Protein AF-A0A1H9WQP1-F1 (afdb_monomer)

Structure (mmCIF, N/CA/C/O backbone):
data_AF-A0A1H9WQP1-F1
#
_entry.id   AF-A0A1H9WQP1-F1
#
loop_
_atom_site.group_PDB
_atom_site.id
_atom_site.type_symbol
_atom_site.label_atom_id
_atom_site.label_alt_id
_atom_site.label_comp_id
_atom_site.label_asym_id
_atom_site.label_entity_id
_atom_site.label_seq_id
_atom_site.pdbx_PDB_ins_code
_atom_site.Cartn_x
_atom_site.Cartn_y
_atom_site.Cartn_z
_atom_site.occupancy
_atom_site.B_iso_or_equiv
_atom_site.auth_seq_id
_atom_site.auth_comp_id
_atom_site.auth_asym_id
_atom_si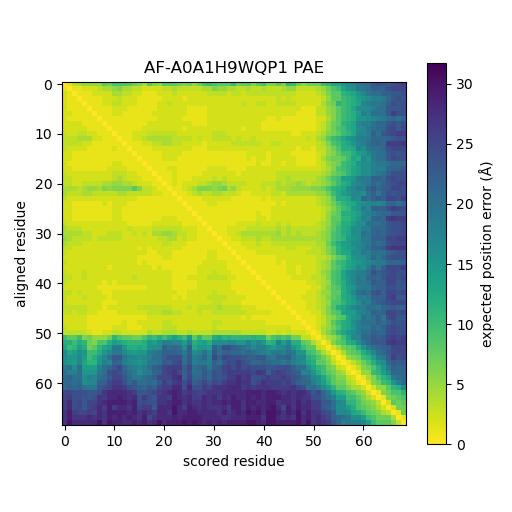te.auth_atom_id
_atom_site.pdbx_PDB_model_num
ATOM 1 N N . MET A 1 1 ? 6.959 -4.778 -7.210 1.00 78.25 1 MET A N 1
ATOM 2 C CA . MET A 1 1 ? 7.357 -3.581 -6.441 1.00 78.25 1 MET A CA 1
ATOM 3 C C . MET A 1 1 ? 6.171 -2.639 -6.472 1.00 78.25 1 MET A C 1
ATOM 5 O O . MET A 1 1 ? 5.661 -2.437 -7.562 1.00 78.25 1 MET A O 1
ATOM 9 N N . LEU A 1 2 ? 5.709 -2.151 -5.319 1.00 88.38 2 LEU A N 1
ATOM 10 C CA . LEU A 1 2 ? 4.567 -1.236 -5.255 1.00 88.38 2 LEU A CA 1
ATOM 11 C C . LEU A 1 2 ? 4.980 0.147 -5.768 1.00 88.38 2 LEU A C 1
ATOM 13 O O . LEU A 1 2 ? 6.030 0.651 -5.364 1.00 88.38 2 LEU A O 1
ATOM 17 N N . ALA A 1 3 ? 4.171 0.749 -6.631 1.00 91.12 3 ALA A N 1
ATOM 18 C CA . ALA A 1 3 ? 4.430 2.044 -7.242 1.00 91.12 3 ALA A CA 1
ATOM 19 C C . ALA A 1 3 ? 3.165 2.922 -7.284 1.00 91.12 3 ALA A C 1
ATOM 21 O O . ALA A 1 3 ? 2.043 2.411 -7.283 1.00 91.12 3 ALA A O 1
ATOM 22 N N . PRO A 1 4 ? 3.312 4.259 -7.350 1.00 94.00 4 PRO A N 1
ATOM 23 C CA . PRO A 1 4 ? 2.189 5.143 -7.639 1.00 94.00 4 PRO A CA 1
ATOM 24 C C . PRO A 1 4 ? 1.497 4.743 -8.948 1.00 94.00 4 PRO A C 1
ATOM 26 O O . PRO A 1 4 ? 2.153 4.522 -9.963 1.00 94.00 4 PRO A O 1
ATOM 29 N N . GLY A 1 5 ? 0.169 4.670 -8.925 1.00 92.38 5 GLY A N 1
ATOM 30 C CA . GLY A 1 5 ? -0.647 4.190 -10.038 1.00 92.38 5 GLY A CA 1
ATOM 31 C C . GLY A 1 5 ? -1.165 2.764 -9.865 1.00 92.38 5 GLY A C 1
ATOM 3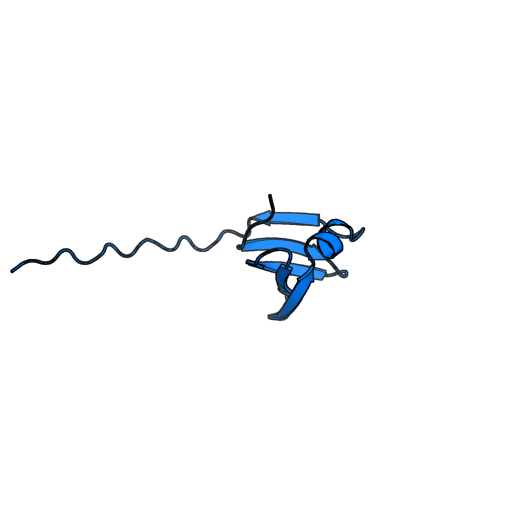2 O O . GLY A 1 5 ? -2.215 2.465 -10.440 1.00 92.38 5 GLY A O 1
ATOM 33 N N . ASP A 1 6 ? -0.505 1.939 -9.047 1.00 93.25 6 ASP A N 1
ATOM 34 C CA . ASP A 1 6 ? -0.932 0.567 -8.765 1.00 93.25 6 ASP A CA 1
ATOM 35 C C . ASP A 1 6 ? -2.300 0.529 -8.082 1.00 93.25 6 ASP A C 1
ATOM 37 O O . ASP A 1 6 ? -2.645 1.395 -7.272 1.00 93.25 6 ASP A O 1
ATOM 41 N N . GLN A 1 7 ? -3.075 -0.500 -8.411 1.00 95.38 7 GLN A N 1
ATOM 42 C CA . GLN A 1 7 ? -4.292 -0.864 -7.700 1.00 95.38 7 GLN A CA 1
ATOM 43 C C . GLN A 1 7 ? -3.987 -1.998 -6.728 1.00 95.38 7 GLN A C 1
ATOM 45 O O . GLN A 1 7 ? -3.328 -2.977 -7.088 1.00 95.38 7 GLN A O 1
ATOM 50 N N . VAL A 1 8 ? -4.486 -1.870 -5.504 1.00 95.38 8 VAL A N 1
ATOM 51 C CA . VAL A 1 8 ? -4.336 -2.856 -4.435 1.00 95.38 8 VAL A CA 1
ATOM 52 C C . VAL A 1 8 ? -5.688 -3.178 -3.809 1.00 95.38 8 VAL A C 1
ATOM 54 O O . VAL A 1 8 ? -6.570 -2.324 -3.775 1.00 95.38 8 VAL A O 1
ATOM 57 N N . HIS A 1 9 ? -5.846 -4.400 -3.316 1.00 96.56 9 HIS A N 1
ATOM 58 C CA . HIS A 1 9 ? -6.871 -4.750 -2.341 1.00 96.56 9 HIS A CA 1
ATOM 59 C C . HIS A 1 9 ? -6.295 -4.535 -0.941 1.00 96.56 9 HIS A C 1
ATOM 61 O O . HIS A 1 9 ? -5.156 -4.936 -0.698 1.00 96.56 9 HIS A O 1
ATOM 67 N N . PHE A 1 10 ? -7.035 -3.861 -0.067 1.00 96.25 10 PHE A N 1
ATOM 68 C CA . PHE A 1 10 ? -6.662 -3.595 1.321 1.00 96.25 10 PHE A CA 1
ATOM 69 C C . PHE A 1 10 ? -7.888 -3.114 2.105 1.00 96.25 10 PHE A C 1
ATOM 71 O O . PHE A 1 10 ? -8.707 -2.389 1.547 1.00 96.25 10 PHE A O 1
ATOM 78 N N . ASP A 1 11 ? -7.996 -3.490 3.379 1.00 94.69 11 ASP A N 1
ATOM 79 C CA . ASP A 1 11 ? -9.099 -3.115 4.277 1.00 94.69 11 ASP A CA 1
ATOM 80 C C . ASP A 1 11 ? -10.482 -3.485 3.701 1.00 94.69 11 ASP A C 1
ATOM 82 O O . ASP A 1 11 ? -11.460 -2.743 3.789 1.00 94.69 11 ASP A O 1
ATOM 86 N N . GLY A 1 12 ? -10.545 -4.640 3.026 1.00 94.81 12 GLY A N 1
ATOM 87 C CA . GLY A 1 12 ? -11.752 -5.138 2.360 1.00 94.81 12 GLY A CA 1
ATOM 88 C C . GLY A 1 12 ? -12.166 -4.377 1.092 1.00 94.81 12 GLY A C 1
ATOM 89 O O . GLY A 1 12 ? -13.236 -4.648 0.541 1.00 94.81 12 GLY A O 1
ATOM 90 N N . GLY A 1 13 ? -11.347 -3.437 0.612 1.00 95.31 13 GLY A N 1
ATOM 91 C CA . GLY A 1 13 ? -11.661 -2.560 -0.513 1.00 95.31 13 GLY A CA 1
ATOM 92 C C . GLY A 1 13 ? -10.563 -2.483 -1.571 1.00 95.31 13 GLY A C 1
ATOM 93 O O . GLY A 1 13 ? -9.430 -2.920 -1.380 1.00 95.31 13 GLY A O 1
ATOM 94 N N . GLN A 1 14 ? -10.900 -1.905 -2.728 1.00 95.81 14 GLN A N 1
ATOM 95 C CA . GLN A 1 14 ? -9.903 -1.532 -3.732 1.00 95.81 14 GLN A CA 1
ATOM 96 C C . GLN A 1 14 ? -9.397 -0.114 -3.486 1.00 95.81 14 GLN A C 1
ATOM 98 O O . GLN A 1 14 ? -10.177 0.829 -3.327 1.00 95.81 14 GLN A O 1
ATOM 103 N N . HIS A 1 15 ? -8.079 0.039 -3.548 1.00 96.69 15 HIS A N 1
ATOM 104 C CA . HIS A 1 15 ? -7.402 1.311 -3.384 1.00 96.69 15 HIS A CA 1
ATOM 105 C C . HIS A 1 15 ? -6.374 1.541 -4.486 1.00 96.69 15 HIS A C 1
ATOM 107 O O . HIS A 1 15 ? -5.709 0.619 -4.955 1.00 96.69 15 HIS A O 1
ATOM 113 N N . ARG A 1 16 ? -6.193 2.804 -4.873 1.00 96.31 16 ARG A N 1
ATOM 114 C CA . ARG A 1 16 ? -5.111 3.233 -5.75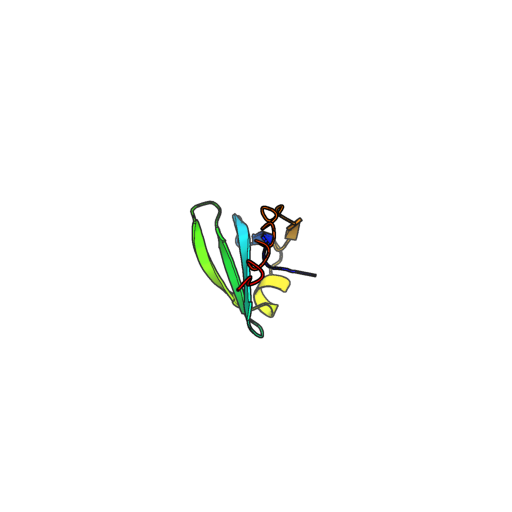7 1.00 96.31 16 ARG A CA 1
ATOM 115 C C . ARG A 1 16 ? -3.967 3.826 -4.954 1.00 96.31 16 ARG A C 1
ATOM 117 O O . ARG A 1 16 ? -4.186 4.694 -4.110 1.00 96.31 16 ARG A O 1
ATOM 124 N N . VAL A 1 17 ? -2.744 3.416 -5.266 1.00 95.88 17 VAL A N 1
ATOM 125 C CA . VAL A 1 17 ? -1.529 4.013 -4.710 1.00 95.88 17 VAL A CA 1
ATOM 126 C C . VAL A 1 17 ? -1.316 5.380 -5.345 1.00 95.88 17 VAL A C 1
ATOM 128 O O . VAL A 1 17 ? -1.117 5.492 -6.553 1.00 95.88 17 VAL A O 1
ATOM 131 N N . LEU A 1 18 ? -1.344 6.433 -4.533 1.00 96.19 18 LEU A N 1
ATOM 132 C CA . LEU A 1 18 ? -1.077 7.799 -4.985 1.00 96.19 18 LEU A CA 1
ATOM 133 C C . LEU A 1 18 ? 0.394 8.186 -4.831 1.00 96.19 18 LEU A C 1
ATOM 135 O O . LEU A 1 18 ? 0.888 9.036 -5.565 1.00 96.19 18 LEU A O 1
ATOM 139 N N . GLY A 1 19 ? 1.093 7.586 -3.868 1.00 95.31 19 GLY A N 1
ATOM 140 C CA . GLY A 1 19 ? 2.457 7.975 -3.541 1.00 95.31 19 GLY A CA 1
ATOM 141 C C . GLY A 1 19 ? 3.081 7.116 -2.452 1.00 95.31 19 GLY A C 1
ATOM 142 O O . GLY A 1 19 ? 2.385 6.501 -1.644 1.00 95.31 19 GLY A O 1
ATOM 143 N N . LEU A 1 20 ? 4.409 7.127 -2.428 1.00 95.06 20 LEU A N 1
ATOM 144 C CA . LEU A 1 20 ? 5.250 6.510 -1.408 1.00 95.06 20 LEU A CA 1
ATOM 145 C C . LEU A 1 20 ? 6.149 7.607 -0.836 1.00 95.06 20 LEU A C 1
ATOM 147 O O . LEU A 1 20 ? 6.739 8.373 -1.597 1.00 95.06 20 LEU A O 1
ATOM 151 N N . SER A 1 21 ? 6.248 7.697 0.486 1.00 94.38 21 SER A N 1
ATOM 152 C CA . SER A 1 21 ? 7.131 8.649 1.163 1.00 94.38 21 SER A CA 1
ATOM 153 C C . SER A 1 21 ? 7.748 7.987 2.383 1.00 94.38 21 SER A C 1
ATOM 155 O O . SER A 1 21 ? 7.058 7.731 3.371 1.00 94.38 21 SER A O 1
ATOM 157 N N . GLY A 1 22 ? 9.051 7.709 2.317 1.00 93.19 22 GLY A N 1
ATOM 158 C CA . GLY A 1 22 ? 9.741 6.939 3.349 1.00 93.19 22 GLY A CA 1
ATOM 159 C C . GLY A 1 22 ? 9.087 5.568 3.527 1.00 93.19 22 GLY A C 1
ATOM 160 O O . GLY A 1 22 ? 9.046 4.771 2.594 1.00 93.19 22 GLY A O 1
ATOM 161 N N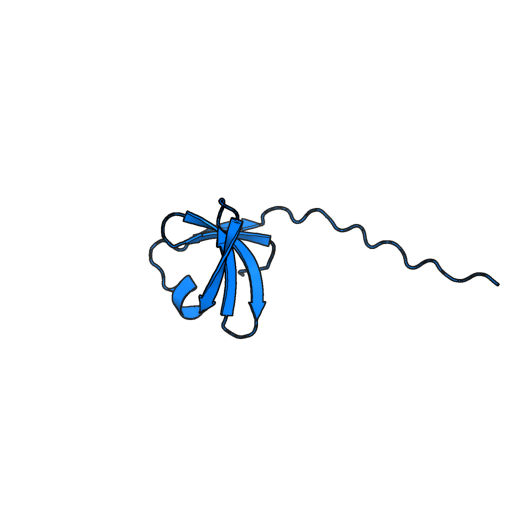 . THR A 1 23 ? 8.549 5.316 4.719 1.00 95.38 23 THR A N 1
ATOM 162 C CA . THR A 1 23 ? 7.842 4.077 5.074 1.00 95.38 23 THR A CA 1
ATOM 163 C C . THR A 1 23 ? 6.323 4.196 4.985 1.00 95.38 23 THR A C 1
ATOM 165 O O . THR A 1 23 ? 5.632 3.288 5.434 1.00 95.38 23 THR A O 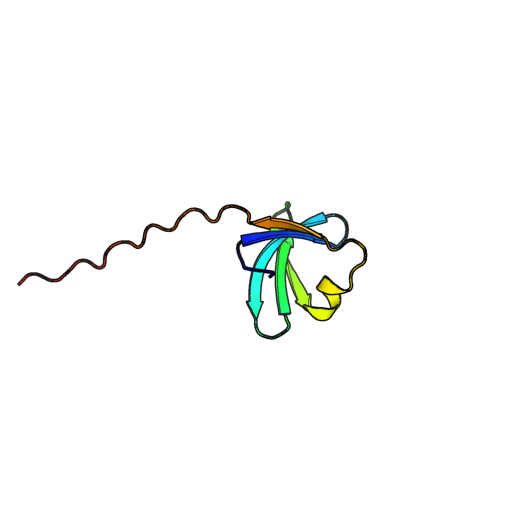1
ATOM 168 N N . SER A 1 24 ? 5.785 5.277 4.422 1.00 97.38 24 SER A N 1
ATOM 169 C CA . SER A 1 24 ? 4.342 5.506 4.319 1.00 97.38 24 SER A CA 1
ATOM 170 C C . SER A 1 24 ? 3.853 5.411 2.875 1.00 97.38 24 SER A C 1
ATOM 172 O O . SER A 1 24 ? 4.528 5.850 1.941 1.00 97.38 24 SER A O 1
ATOM 174 N N . VAL A 1 25 ? 2.644 4.884 2.704 1.00 97.31 25 VAL A N 1
ATOM 175 C CA . VAL A 1 25 ? 1.930 4.756 1.430 1.00 97.31 25 VAL A CA 1
ATOM 176 C C . VAL A 1 25 ? 0.658 5.588 1.504 1.00 97.31 25 VAL A C 1
ATOM 178 O O . VAL A 1 25 ? -0.118 5.451 2.448 1.00 97.31 25 VAL A O 1
ATOM 181 N N . ARG A 1 26 ? 0.427 6.450 0.511 1.00 98.00 26 ARG A N 1
ATOM 182 C CA . ARG A 1 26 ? -0.853 7.151 0.354 1.00 98.00 26 ARG A CA 1
ATOM 183 C C . ARG A 1 26 ? -1.747 6.357 -0.588 1.00 98.00 26 ARG A C 1
ATOM 185 O O . ARG A 1 26 ? -1.352 6.078 -1.721 1.00 98.00 26 ARG A O 1
ATOM 192 N N . LEU A 1 27 ? -2.946 6.041 -0.125 1.00 97.50 27 LEU A N 1
ATOM 193 C CA . LEU A 1 27 ? -3.960 5.282 -0.841 1.00 97.50 27 LEU A CA 1
ATOM 194 C C . LEU A 1 27 ? -5.209 6.136 -1.057 1.00 97.50 27 LEU A C 1
ATOM 196 O O . LEU A 1 27 ? -5.512 7.012 -0.247 1.00 97.50 27 LEU A O 1
ATOM 200 N N . ARG A 1 28 ? -5.952 5.851 -2.125 1.00 97.81 28 ARG A N 1
ATOM 201 C CA . ARG A 1 28 ? -7.293 6.394 -2.368 1.00 97.81 28 ARG A CA 1
ATOM 202 C C . ARG A 1 28 ? -8.277 5.259 -2.631 1.00 97.81 28 ARG A C 1
ATOM 204 O O . ARG A 1 28 ? -7.994 4.453 -3.511 1.00 97.81 28 ARG A O 1
ATOM 211 N N . SER A 1 29 ? -9.386 5.186 -1.896 1.00 96.25 29 SER A N 1
ATOM 212 C CA . SER A 1 29 ? -10.451 4.197 -2.131 1.00 96.25 29 SER A CA 1
ATOM 213 C C . SER A 1 29 ? -11.168 4.433 -3.461 1.00 96.25 29 SER A C 1
ATOM 215 O O . SER A 1 29 ? -11.047 5.501 -4.073 1.00 96.25 29 SER A O 1
ATOM 217 N N . ALA A 1 30 ? -11.956 3.451 -3.896 1.00 90.50 30 ALA A N 1
ATOM 218 C CA . ALA A 1 30 ? -12.841 3.598 -5.048 1.00 90.50 30 ALA A CA 1
ATOM 219 C C . ALA A 1 30 ? -13.855 4.749 -4.876 1.00 90.50 30 ALA A C 1
ATOM 221 O O . ALA A 1 30 ? -14.185 5.410 -5.859 1.00 90.50 30 ALA A O 1
ATOM 222 N N . GLU A 1 31 ? -14.293 5.047 -3.644 1.00 93.56 31 GLU A N 1
ATOM 223 C CA . GLU A 1 31 ? -15.174 6.197 -3.368 1.00 93.56 31 GLU A CA 1
ATOM 224 C C . GLU A 1 31 ? -14.427 7.544 -3.331 1.00 93.56 31 GLU A C 1
ATOM 226 O O . GLU A 1 31 ? -15.043 8.599 -3.196 1.00 93.56 31 GLU A O 1
ATOM 231 N N . GLY A 1 32 ? -13.097 7.531 -3.464 1.00 94.38 32 GLY A N 1
ATOM 232 C CA . GLY A 1 32 ? -12.261 8.728 -3.494 1.00 94.38 32 GLY A CA 1
ATOM 233 C C . GLY A 1 32 ? -11.684 9.151 -2.141 1.00 94.38 32 GLY A C 1
ATOM 234 O O . GLY A 1 32 ? -10.963 10.149 -2.096 1.00 94.38 32 GLY A O 1
ATOM 235 N N . ALA A 1 33 ? -11.937 8.405 -1.062 1.00 96.44 33 ALA A N 1
ATOM 236 C CA . ALA A 1 33 ? -11.387 8.704 0.257 1.00 96.44 33 ALA A CA 1
ATOM 237 C C . ALA A 1 33 ? -9.874 8.444 0.289 1.00 96.44 33 ALA A C 1
ATOM 239 O O . ALA A 1 33 ? -9.413 7.375 -0.112 1.00 96.44 33 ALA A O 1
ATOM 240 N N . GLU A 1 34 ? -9.089 9.410 0.769 1.00 97.25 34 GLU A N 1
ATOM 241 C CA . GLU A 1 34 ? -7.638 9.263 0.905 1.00 97.25 34 GLU A CA 1
ATOM 242 C C . GLU A 1 34 ? -7.230 8.846 2.315 1.00 97.25 34 GLU A C 1
ATOM 244 O O . GLU A 1 34 ? -7.752 9.355 3.304 1.00 97.25 34 GLU A O 1
ATOM 249 N N . GLN A 1 35 ? -6.231 7.971 2.399 1.00 97.25 35 GLN A N 1
ATOM 250 C CA . GLN A 1 35 ? -5.628 7.544 3.657 1.00 97.25 35 GLN A CA 1
ATOM 251 C C . GLN A 1 35 ? -4.115 7.357 3.510 1.00 97.25 35 GLN A C 1
ATOM 253 O O . GLN A 1 35 ? -3.602 7.124 2.412 1.00 97.25 35 GLN A O 1
ATOM 258 N N . VAL A 1 36 ? -3.389 7.475 4.622 1.00 97.69 36 VAL A N 1
ATOM 259 C CA . VAL A 1 36 ? -1.949 7.202 4.693 1.00 97.69 36 VAL A CA 1
ATOM 260 C C . VAL A 1 36 ? -1.727 6.044 5.651 1.00 97.69 36 VAL A C 1
ATOM 262 O O . VAL A 1 36 ? -2.136 6.111 6.806 1.00 97.69 36 VAL A O 1
ATOM 265 N N . VAL A 1 37 ? -1.051 5.006 5.171 1.00 97.31 37 VAL A N 1
ATOM 266 C CA . VAL A 1 37 ? -0.764 3.783 5.925 1.00 97.31 37 VAL A CA 1
ATOM 267 C C . VAL A 1 37 ? 0.733 3.510 5.946 1.00 97.31 37 VAL A C 1
ATOM 269 O O . VAL A 1 37 ? 1.453 3.856 5.008 1.00 97.31 37 VAL A O 1
ATOM 272 N N . LEU A 1 38 ? 1.224 2.874 7.007 1.00 97.94 38 LEU A N 1
ATOM 273 C CA . LEU A 1 38 ? 2.607 2.405 7.038 1.00 97.94 38 LEU A CA 1
ATOM 274 C C . LEU A 1 38 ? 2.769 1.237 6.062 1.00 97.94 38 LEU A C 1
ATOM 276 O O . LEU A 1 38 ? 1.968 0.306 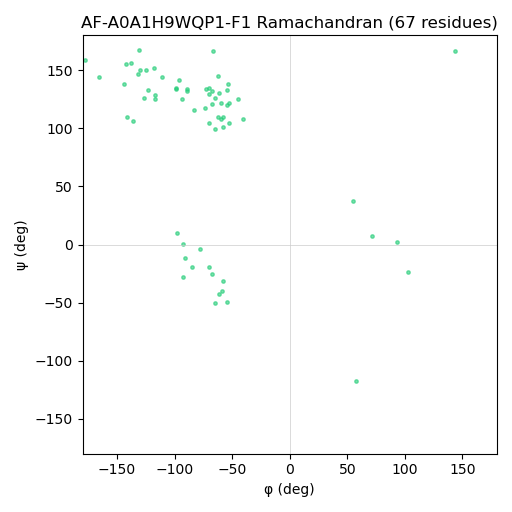6.063 1.00 97.94 38 LEU A O 1
ATOM 280 N N . ALA A 1 39 ? 3.837 1.250 5.273 1.00 95.31 39 ALA A N 1
ATOM 281 C CA . ALA A 1 39 ? 4.157 0.218 4.297 1.00 95.31 39 ALA A CA 1
ATOM 282 C C . ALA A 1 39 ? 4.297 -1.157 4.957 1.00 95.31 39 ALA A C 1
ATOM 284 O O . ALA A 1 39 ? 3.791 -2.136 4.428 1.00 95.31 39 ALA A O 1
ATOM 285 N N . GLY A 1 40 ? 4.917 -1.229 6.140 1.00 96.31 40 GLY A N 1
ATOM 286 C CA . GLY A 1 40 ? 5.011 -2.480 6.896 1.00 96.31 40 GLY A CA 1
ATOM 287 C C . GLY A 1 40 ? 3.640 -3.030 7.295 1.00 96.31 40 GLY A C 1
ATOM 288 O O . GLY A 1 40 ? 3.395 -4.218 7.129 1.00 96.31 40 GLY A O 1
ATOM 289 N N . TYR A 1 41 ? 2.732 -2.158 7.746 1.00 96.94 41 TYR A N 1
ATOM 290 C CA . TYR A 1 41 ? 1.366 -2.549 8.097 1.00 96.94 41 TYR A CA 1
ATOM 291 C C . TYR A 1 41 ? 0.591 -3.027 6.865 1.00 96.94 41 TYR A C 1
ATOM 293 O O . TYR A 1 41 ? 0.082 -4.143 6.866 1.00 96.94 41 TYR A O 1
ATOM 301 N N . LEU A 1 42 ? 0.604 -2.236 5.789 1.00 96.69 42 LEU A N 1
ATOM 302 C CA . LEU A 1 42 ? -0.031 -2.570 4.515 1.00 96.69 42 LEU A CA 1
ATOM 303 C C . LEU A 1 42 ? 0.440 -3.930 3.974 1.00 96.69 42 LEU A C 1
ATOM 305 O O . LEU A 1 42 ? -0.381 -4.773 3.644 1.00 96.69 42 LEU A O 1
ATOM 309 N N . LEU A 1 43 ? 1.755 -4.163 3.928 1.00 94.75 43 LEU A N 1
ATOM 310 C CA . LEU A 1 43 ? 2.342 -5.406 3.410 1.00 94.75 43 LEU A CA 1
ATOM 311 C C . LEU A 1 43 ? 2.104 -6.621 4.319 1.00 94.75 43 LEU A C 1
ATOM 313 O O . LEU A 1 43 ? 2.258 -7.752 3.868 1.00 94.75 43 LEU A O 1
ATOM 317 N N . SER A 1 44 ? 1.772 -6.393 5.591 1.00 96.94 44 SER A N 1
ATOM 318 C CA . SER A 1 44 ? 1.437 -7.448 6.553 1.00 96.94 44 SER A CA 1
ATOM 319 C C . SER A 1 44 ? -0.053 -7.785 6.603 1.00 96.94 44 SER A C 1
ATOM 321 O O . SER A 1 44 ? -0.420 -8.780 7.228 1.00 96.94 44 SER A O 1
ATOM 323 N N . ALA A 1 45 ? -0.912 -6.966 5.987 1.00 97.44 45 ALA A N 1
ATOM 324 C CA . ALA A 1 45 ? -2.349 -7.182 6.027 1.00 97.44 45 ALA A CA 1
ATOM 325 C C . ALA A 1 45 ? -2.719 -8.458 5.245 1.00 97.44 45 ALA A C 1
ATOM 327 O O . ALA A 1 45 ? -2.238 -8.657 4.127 1.00 97.44 45 ALA A O 1
ATOM 328 N N . PRO A 1 46 ? -3.547 -9.351 5.817 1.00 96.94 46 PRO A N 1
ATOM 329 C CA . PRO A 1 46 ? -3.813 -10.670 5.239 1.00 96.94 46 PRO A CA 1
ATOM 330 C C . PRO A 1 46 ? -4.586 -10.608 3.917 1.00 96.94 46 PRO A C 1
ATOM 332 O O . PRO A 1 46 ? -4.498 -11.525 3.106 1.00 96.94 46 PRO A O 1
ATOM 335 N N . ASP A 1 47 ? -5.343 -9.538 3.705 1.00 96.50 47 ASP A N 1
ATOM 336 C CA . ASP A 1 47 ? -6.119 -9.256 2.502 1.00 96.50 47 ASP A CA 1
ATOM 337 C C . ASP A 1 47 ? -5.346 -8.410 1.479 1.00 96.50 47 ASP A C 1
ATOM 339 O O . ASP A 1 47 ? -5.872 -8.100 0.407 1.00 96.50 47 ASP A O 1
ATOM 343 N N . PHE A 1 48 ? -4.095 -8.044 1.778 1.00 96.06 48 PHE A N 1
ATOM 344 C CA . PHE A 1 48 ? -3.298 -7.230 0.877 1.00 96.06 48 PHE A CA 1
ATOM 345 C C . PHE A 1 48 ? -2.949 -7.987 -0.406 1.00 96.06 48 PHE A C 1
ATOM 347 O O . PHE A 1 48 ? -2.260 -9.010 -0.392 1.00 96.06 48 PHE A O 1
ATOM 354 N N . ALA A 1 49 ? -3.360 -7.430 -1.543 1.00 95.50 49 ALA A N 1
ATOM 355 C CA . ALA A 1 49 ? -3.015 -7.956 -2.858 1.00 95.50 49 ALA A CA 1
ATOM 356 C C . ALA A 1 49 ? -2.799 -6.828 -3.866 1.00 95.50 49 ALA A C 1
ATOM 358 O O . ALA A 1 49 ? -3.578 -5.883 -3.928 1.00 95.50 49 ALA A O 1
ATOM 359 N N . VAL A 1 50 ? -1.775 -6.938 -4.715 1.00 94.06 50 VAL A N 1
ATOM 360 C CA . VAL A 1 50 ? -1.606 -6.035 -5.863 1.00 94.06 50 VAL A CA 1
ATOM 361 C C . VAL A 1 50 ? -2.468 -6.553 -7.013 1.00 94.06 50 VAL A C 1
ATOM 363 O O . VAL A 1 50 ? -2.227 -7.643 -7.525 1.00 94.06 50 VAL A O 1
ATOM 366 N N . LEU A 1 51 ? -3.468 -5.771 -7.418 1.00 91.25 51 LEU A N 1
ATOM 367 C CA . LEU A 1 51 ? -4.426 -6.122 -8.474 1.00 91.25 51 LEU A CA 1
ATOM 368 C C . LEU A 1 51 ? -3.896 -5.791 -9.879 1.00 91.25 51 LEU A C 1
ATOM 370 O O . LEU A 1 51 ? -4.368 -6.343 -10.869 1.00 91.25 51 LEU A O 1
ATOM 374 N N . GLY A 1 52 ? -2.897 -4.909 -9.968 1.00 76.81 52 GLY A N 1
ATOM 375 C CA . GLY A 1 52 ? -2.180 -4.584 -11.200 1.00 76.81 52 GLY A CA 1
ATOM 376 C C . GLY A 1 52 ? -1.794 -3.110 -11.295 1.00 76.81 52 GLY A C 1
ATOM 377 O O . GLY A 1 52 ? -2.308 -2.264 -10.560 1.00 76.81 52 GLY A O 1
ATOM 378 N N . ALA A 1 53 ? -0.901 -2.789 -12.234 1.00 66.88 53 ALA A N 1
ATOM 379 C CA . ALA A 1 53 ? -0.567 -1.409 -12.559 1.00 66.88 53 ALA A CA 1
ATOM 380 C C . ALA A 1 53 ? -1.771 -0.771 -13.261 1.00 66.88 53 ALA A C 1
ATOM 382 O O . ALA A 1 53 ? -2.050 -1.054 -14.429 1.00 66.88 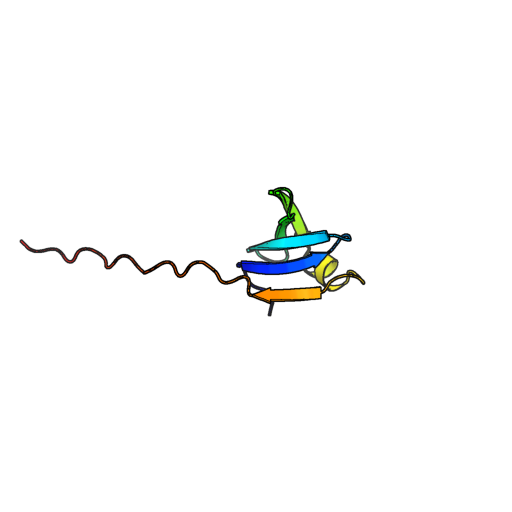53 ALA A O 1
ATOM 383 N N . GLY A 1 54 ? -2.523 0.074 -12.551 1.00 59.00 54 GLY A N 1
ATOM 384 C CA . GLY A 1 54 ? -3.541 0.891 -13.191 1.00 59.00 54 GLY A CA 1
ATOM 385 C C . GLY A 1 54 ? -2.831 1.800 -14.179 1.00 59.00 54 GLY A C 1
ATOM 386 O O . GLY A 1 54 ? -2.100 2.684 -13.731 1.00 59.00 54 GLY A O 1
ATOM 387 N N . ALA A 1 55 ? -3.021 1.561 -15.484 1.00 50.44 55 ALA A N 1
ATOM 388 C CA . ALA A 1 55 ? -2.406 2.333 -16.558 1.00 50.44 55 ALA A CA 1
ATOM 389 C C . ALA A 1 55 ? -2.433 3.818 -16.180 1.00 50.44 55 ALA A C 1
ATOM 391 O O . ALA A 1 55 ? -3.496 4.442 -16.082 1.00 50.44 55 ALA A O 1
ATOM 392 N N . LEU A 1 56 ? -1.263 4.366 -15.849 1.00 52.47 56 LEU A N 1
ATOM 393 C CA . LEU A 1 56 ? -1.133 5.803 -15.701 1.00 52.47 56 LEU A CA 1
ATOM 394 C C . LEU A 1 56 ? -1.467 6.368 -17.086 1.00 52.47 56 LEU A C 1
ATOM 396 O O . LEU A 1 56 ? -0.928 5.852 -18.072 1.00 52.47 56 LEU A O 1
ATOM 400 N N . PRO A 1 57 ? -2.358 7.369 -17.216 1.00 53.81 57 PRO A N 1
ATOM 401 C CA . PRO A 1 57 ? -2.469 8.071 -18.482 1.00 53.81 57 PRO A CA 1
ATOM 402 C C . PRO A 1 57 ? -1.059 8.530 -18.844 1.00 53.81 57 PRO A C 1
ATOM 404 O O . PRO A 1 57 ? -0.396 9.182 -18.037 1.00 53.81 57 PRO A O 1
ATOM 407 N N . ALA A 1 58 ? -0.577 8.100 -20.011 1.00 54.38 58 ALA A N 1
ATOM 408 C CA . ALA A 1 58 ? 0.742 8.463 -20.491 1.00 54.38 58 ALA A CA 1
ATOM 409 C C . ALA A 1 58 ? 0.793 9.990 -20.573 1.00 54.38 58 ALA A C 1
ATOM 411 O O . ALA A 1 58 ? 0.246 10.596 -21.496 1.00 54.38 58 ALA A O 1
ATOM 412 N N . VAL A 1 59 ? 1.413 10.620 -19.576 1.00 57.72 59 VAL A N 1
ATOM 413 C CA . VAL A 1 59 ? 1.743 12.038 -19.624 1.00 57.72 59 VAL A CA 1
ATOM 414 C C . VAL A 1 59 ? 2.751 12.150 -20.756 1.00 57.72 59 VAL A C 1
ATOM 416 O O . VAL A 1 59 ? 3.916 11.796 -20.591 1.00 57.72 59 VAL A O 1
ATOM 419 N N . LYS A 1 60 ? 2.295 12.557 -21.947 1.00 49.69 60 LYS A N 1
ATOM 420 C CA . LYS A 1 60 ? 3.206 12.971 -23.013 1.00 49.69 60 LYS A CA 1
ATOM 421 C C . LYS A 1 60 ? 4.079 14.065 -22.401 1.00 49.69 60 LYS A C 1
ATOM 423 O O . LYS A 1 60 ? 3.512 15.070 -21.965 1.00 49.69 60 LYS A O 1
ATOM 428 N N . PRO A 1 61 ? 5.412 13.907 -22.341 1.00 55.22 61 PRO A N 1
ATOM 429 C CA . PRO A 1 61 ? 6.271 15.022 -21.999 1.00 55.22 61 PRO A CA 1
ATOM 430 C C . PRO A 1 61 ? 5.982 16.114 -23.028 1.00 55.22 61 PRO A C 1
ATOM 432 O O . PRO A 1 61 ? 6.260 15.944 -24.216 1.00 55.22 61 PRO A O 1
ATOM 435 N N . GLY A 1 62 ? 5.334 17.195 -22.594 1.00 60.12 62 GLY A N 1
ATOM 436 C CA . GLY A 1 62 ? 5.232 18.400 -23.396 1.00 60.12 62 GLY A CA 1
ATOM 437 C C . GLY A 1 62 ? 6.659 18.850 -23.650 1.00 60.12 62 GLY A C 1
ATOM 438 O O . GLY A 1 62 ? 7.352 19.240 -22.713 1.00 60.12 62 GLY A O 1
ATOM 439 N N . LEU A 1 63 ? 7.118 18.687 -24.891 1.00 61.75 63 LEU A N 1
ATOM 440 C CA . LEU A 1 63 ? 8.428 19.130 -25.348 1.00 61.75 63 LEU A CA 1
ATOM 441 C C . LEU A 1 63 ? 8.667 20.555 -24.814 1.00 61.75 63 LEU A C 1
ATOM 443 O O . LEU A 1 63 ? 7.821 21.418 -25.069 1.00 61.75 63 LEU A O 1
ATOM 447 N N . PRO A 1 64 ? 9.766 20.841 -24.090 1.00 53.06 64 PRO A N 1
ATOM 448 C CA . PRO A 1 64 ? 10.070 22.217 -23.737 1.00 53.06 64 PRO A CA 1
ATOM 449 C C . PRO A 1 64 ? 10.232 22.996 -25.042 1.00 53.06 64 PRO A C 1
ATOM 451 O O . PRO A 1 64 ? 11.046 22.620 -25.891 1.00 53.06 64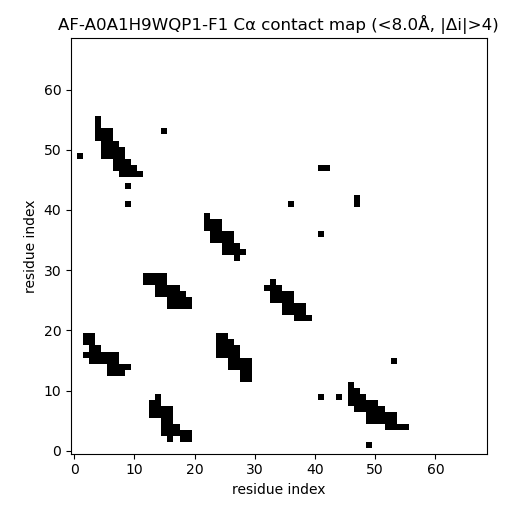 PRO A O 1
ATOM 454 N N . ALA A 1 65 ? 9.427 24.047 -25.220 1.00 64.25 65 ALA A N 1
ATOM 455 C CA . ALA A 1 65 ? 9.537 24.966 -26.343 1.00 64.25 65 ALA A CA 1
ATOM 456 C C . ALA A 1 65 ? 10.987 25.467 -26.411 1.00 64.25 65 ALA A C 1
ATOM 458 O O . ALA A 1 65 ? 11.434 26.251 -25.571 1.00 64.25 65 ALA A O 1
ATOM 459 N N . ARG A 1 66 ? 11.761 24.946 -27.371 1.00 64.38 66 ARG A N 1
ATOM 460 C CA . ARG A 1 66 ? 13.118 25.426 -27.623 1.00 64.38 66 ARG A CA 1
ATOM 461 C C . ARG A 1 66 ? 13.010 26.874 -28.097 1.00 64.38 66 ARG A C 1
ATOM 463 O O . ARG A 1 66 ? 12.268 27.166 -29.030 1.00 64.38 66 ARG A O 1
ATOM 470 N N . ARG A 1 67 ? 13.737 27.763 -27.415 1.00 65.81 67 ARG A N 1
ATOM 471 C CA . ARG A 1 67 ? 13.898 29.181 -27.761 1.00 65.81 67 ARG A CA 1
ATOM 472 C C . ARG A 1 67 ? 14.380 29.336 -29.207 1.00 65.81 67 ARG A C 1
ATOM 474 O O . ARG A 1 67 ? 15.315 28.646 -29.607 1.00 65.81 67 ARG A O 1
ATOM 481 N N . ALA A 1 68 ? 13.808 30.302 -29.918 1.00 51.12 68 ALA A N 1
ATOM 482 C CA . ALA A 1 68 ? 14.406 30.916 -31.097 1.00 51.12 68 ALA A CA 1
ATOM 483 C C . ALA A 1 68 ? 14.213 32.437 -31.008 1.00 51.12 68 ALA A C 1
ATOM 485 O O . ALA A 1 68 ? 13.088 32.916 -31.137 1.00 51.12 68 ALA A O 1
ATOM 486 N N . ALA A 1 69 ? 15.302 33.148 -30.713 1.00 58.16 69 ALA A N 1
ATOM 487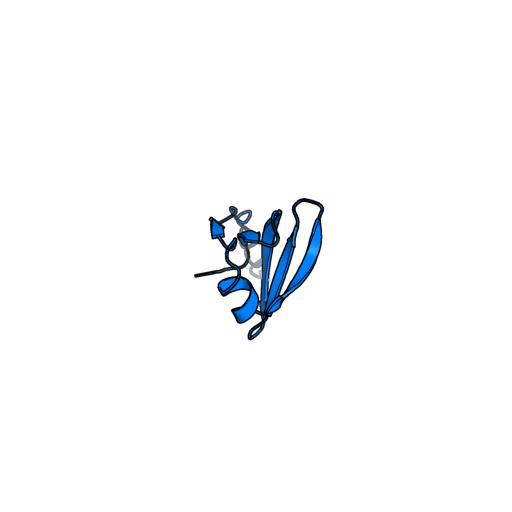 C CA . ALA A 1 69 ? 15.640 34.493 -31.184 1.00 58.16 69 ALA A CA 1
ATOM 488 C C . ALA A 1 69 ? 17.076 34.793 -30.738 1.00 58.16 69 ALA A C 1
ATOM 490 O O . ALA A 1 69 ? 17.341 34.637 -29.522 1.00 58.16 69 ALA A O 1
#

Mean predicted aligned error: 9.17 Å

Nearest PDB structures (foldseek):
  8tdl-assembly1_A  TM=8.669E-01  e=4.223E-02  Arabidopsis thaliana
  4age-assembly1_C  TM=7.980E-01  e=4.479E-02  Escherichia coli
  8tdm-assembly1_A  TM=8.682E-01  e=6.374E-02  Arabidopsis thaliana
  8jwe-assembly1_A  TM=8.691E-01  e=9.621E-02  Arabidopsis thaliana
  7ux1-assembly1_A  TM=8.174E-01  e=1.217E-01  Escherichia coli K-12

Organism: NCBI:txid402600

Solvent-accessible surface area (backbone atoms only — not comparable to full-atom values): 4282 Å² total; per-residue (Å²): 131,93,50,64,39,23,30,29,34,47,95,95,37,54,30,36,30,70,39,75,56,94,63,34,32,34,35,27,37,84,90,64,55,72,50,76,44,47,44,70,57,52,76,65,40,92,66,49,41,81,76,43,76,42,78,65,80,80,75,72,79,74,73,76,81,76,87,85,134

Radius of gyration: 15.92 Å; Cα contacts (8 Å, |Δi|>4): 109; chains: 1; bounding box: 31×45×39 Å

Foldseek 3Di:
DDDQQWWKDDPNFIWGFHDDDDQKTWIATPVGDIDIDGNVVLVPGPRIDTPGRRPDPPPDPPPPPDDDD

Secondary structure (DSSP, 8-state):
---TTEEEEETTEEEEEEEEETTEEEEEETT--EEEEEHHHHHH-TT-EEEEE----------------

Sequence (69 aa):
MLAPGDQVHFDGGQHRVLGLSGTSVRLRSAEGAEQVVLAGYLLSAPDFAVLGAGALPAVKPGLPARRAA

pLDDT: mean 85.6, std 16.63, range [49.69, 98.0]